Protein AF-A0A212C1V9-F1 (afdb_monomer)

InterPro domains:
  IPR002346 Molybdopterin dehydrogenase, FAD-binding [PF00941] (16-129)
  IPR016166 FAD-bindi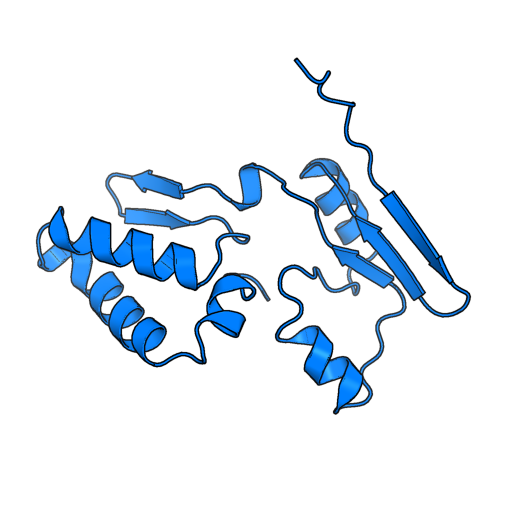ng domain, PCMH-type [PS51387] (12-133)
  IPR016167 FAD-binding, type PCMH, subdomain 1 [G3DSA:3.30.43.10] (4-67)
  IPR016169 FAD-binding, type PCMH, subdomain 2 [G3DSA:3.30.465.10] (68-131)
  IPR016208 Aldehyde oxidase/xanthine dehydrogenase-like [PTHR45444] (2-130)
  IPR036318 FAD-binding, type PCMH-like superfamily [SSF56176] (3-129)

Nearest PDB structures (foldseek):
  6q6q-assembly1_A-2  TM=9.867E-01  e=2.212E-19  Homo sapiens
  7opn-assembly1_B  TM=9.876E-01  e=3.484E-19  Homo sapiens
  4uhx-assembly1_A  TM=9.868E-01  e=3.060E-19  Homo sapiens
  5epg-assembly1_A-2  TM=9.865E-01  e=3.484E-19  Homo sapiens
  7orc-assembly1_A  TM=9.866E-01  e=4.820E-19  Homo sapiens

Foldseek 3Di:
DDPPDPDAWDWDDDPQAIEIAHAEPVVLVVVCVVPVPADADFLCPPVVCCVPPVVDDDRYHYYYDPHPQQQDWDQDPLGIDGHQNHFQVNLLVVLVVVCVVDDPVSNVVSVVSNVCSVVPDDPSRRRGDGNHD

Organism: Cervus elaphus hippelaphus (NCBI:txid46360)

pLDDT: mean 92.52, std 10.08, range [38.81, 98.19]

Secondary structure (DSSP, 8-state):
---------EEEE-SS-EEEE-SSHHHHHHHHHH-TTS-B-SS-TTHHHHHHHS----SEEE-----GGGG-EEEETTEEEE-TT-BHHHHHHHHHHHHHHS-GGGTHHHHHHHHHHHHSS-HHHHHH-BS--

Structure (mmCIF, N/CA/C/O backbone):
data_AF-A0A212C1V9-F1
#
_entry.id   AF-A0A212C1V9-F1
#
loop_
_atom_site.group_PDB
_atom_site.id
_atom_site.type_symbol
_atom_site.label_atom_id
_atom_site.label_alt_id
_atom_site.label_comp_id
_atom_site.label_asym_id
_atom_site.label_entity_id
_atom_site.label_seq_id
_atom_site.pdbx_PDB_ins_code
_atom_site.Cartn_x
_atom_site.Cartn_y
_atom_site.Cartn_z
_atom_site.occupancy
_atom_site.B_iso_or_equiv
_atom_site.auth_seq_id
_atom_site.auth_comp_id
_atom_site.auth_asym_id
_atom_site.auth_atom_id
_atom_site.pdbx_PDB_model_num
ATOM 1 N N . MET A 1 1 ? -11.076 27.966 -13.812 1.00 38.81 1 MET A N 1
ATOM 2 C CA . MET A 1 1 ? -11.183 26.555 -13.382 1.00 38.81 1 MET A CA 1
ATOM 3 C C . MET A 1 1 ? -10.215 25.760 -14.241 1.00 38.81 1 MET A C 1
ATOM 5 O O . MET A 1 1 ? -10.283 25.908 -15.451 1.00 38.81 1 MET A O 1
ATOM 9 N N . ALA A 1 2 ? -9.252 25.043 -13.658 1.00 49.19 2 ALA A N 1
ATOM 10 C CA . ALA A 1 2 ? -8.301 24.264 -14.452 1.00 49.19 2 ALA A CA 1
ATOM 11 C C . ALA A 1 2 ? -9.028 23.056 -15.058 1.00 49.19 2 ALA A C 1
ATOM 13 O O . ALA A 1 2 ? -9.649 22.284 -14.326 1.00 49.19 2 ALA A O 1
ATOM 14 N N . GLU A 1 3 ? -8.983 22.912 -16.381 1.00 49.31 3 GLU A N 1
ATOM 15 C CA . GLU A 1 3 ? -9.506 21.737 -17.076 1.00 49.31 3 GLU A CA 1
ATOM 16 C C . GLU A 1 3 ? -8.849 20.472 -16.501 1.00 49.31 3 GLU A C 1
ATOM 18 O O . GLU A 1 3 ? -7.620 20.387 -16.398 1.00 49.31 3 GLU A O 1
ATOM 23 N N . LYS A 1 4 ? -9.657 19.477 -16.106 1.00 57.06 4 LYS A N 1
ATOM 24 C CA . LYS A 1 4 ? -9.153 18.145 -15.743 1.00 57.06 4 LYS A CA 1
ATOM 25 C C . LYS A 1 4 ? -8.554 17.518 -17.004 1.00 57.06 4 LYS A C 1
ATOM 27 O O . LYS A 1 4 ? -9.253 16.874 -17.780 1.00 57.06 4 LYS A O 1
ATOM 32 N N . LYS A 1 5 ? -7.252 17.721 -17.214 1.00 61.62 5 LYS A N 1
ATOM 33 C CA . LYS A 1 5 ? -6.469 17.019 -18.237 1.00 61.62 5 LYS A CA 1
ATOM 34 C C . LYS A 1 5 ? -6.719 15.519 -18.080 1.00 61.62 5 LYS A C 1
ATOM 36 O O . LYS A 1 5 ? -6.541 14.990 -16.983 1.00 61.62 5 LYS A O 1
ATOM 41 N N . THR A 1 6 ? -7.118 14.842 -19.156 1.00 72.56 6 THR A N 1
ATOM 42 C CA . THR A 1 6 ? -7.276 13.383 -19.166 1.00 72.56 6 THR A CA 1
ATOM 43 C C . THR A 1 6 ? -5.952 12.753 -18.754 1.00 72.56 6 THR A C 1
ATOM 45 O O . THR A 1 6 ? -4.958 12.848 -19.480 1.00 72.56 6 THR A O 1
ATOM 48 N N . GLN A 1 7 ? -5.915 12.172 -17.556 1.00 78.56 7 GLN A N 1
ATOM 49 C CA . GLN A 1 7 ? -4.734 11.476 -17.072 1.00 78.56 7 GLN A CA 1
ATOM 50 C C . GLN A 1 7 ? -4.500 10.253 -17.962 1.00 78.56 7 GLN A C 1
ATOM 52 O O . GLN A 1 7 ? -5.442 9.563 -18.344 1.00 78.56 7 GLN A O 1
ATOM 57 N N . LYS A 1 8 ? -3.243 10.019 -18.335 1.00 90.62 8 LYS A N 1
ATOM 58 C CA . LYS A 1 8 ? -2.817 8.866 -19.132 1.00 90.62 8 LYS A CA 1
ATOM 59 C C . LYS A 1 8 ? -1.750 8.108 -18.360 1.00 90.62 8 LYS A C 1
ATOM 61 O O . LYS A 1 8 ? -0.976 8.739 -17.630 1.00 90.62 8 LYS A O 1
ATOM 66 N N . THR A 1 9 ? -1.684 6.795 -18.568 1.00 95.25 9 THR A N 1
ATOM 67 C CA . THR A 1 9 ? -0.577 5.974 -18.074 1.00 95.25 9 THR A CA 1
ATOM 68 C C . THR A 1 9 ? 0.754 6.557 -18.532 1.00 95.25 9 THR A C 1
ATOM 70 O O . THR A 1 9 ? 0.934 6.884 -19.707 1.00 95.25 9 THR A O 1
ATOM 73 N N . ARG A 1 10 ? 1.690 6.703 -17.594 1.00 96.31 10 ARG A N 1
ATOM 74 C CA . ARG A 1 10 ? 3.033 7.232 -17.861 1.00 96.31 10 ARG A CA 1
ATOM 75 C C . ARG A 1 10 ? 4.045 6.106 -17.781 1.00 96.31 10 ARG A C 1
ATOM 77 O O . ARG A 1 10 ? 3.961 5.270 -16.888 1.00 96.31 10 ARG A O 1
ATOM 84 N N . ILE A 1 11 ? 5.000 6.095 -18.701 1.00 97.12 11 ILE A N 1
ATOM 85 C CA . ILE A 1 11 ? 6.097 5.130 -18.707 1.00 97.12 11 ILE A CA 1
ATOM 86 C C . ILE A 1 11 ? 7.398 5.921 -18.689 1.00 97.12 11 ILE A C 1
ATOM 88 O O . ILE A 1 11 ? 7.631 6.745 -19.571 1.00 97.12 11 ILE A O 1
ATOM 92 N N . PHE A 1 12 ? 8.233 5.672 -17.686 1.00 97.25 12 PHE A N 1
ATOM 93 C CA . PHE A 1 12 ? 9.576 6.231 -17.586 1.00 97.25 12 PHE A CA 1
ATOM 94 C C . PHE A 1 12 ? 10.575 5.092 -17.759 1.00 97.25 12 PHE A C 1
ATOM 96 O O . PHE A 1 12 ? 10.513 4.095 -17.042 1.00 97.25 12 PHE A O 1
ATOM 103 N N . GLY A 1 13 ? 11.462 5.218 -18.739 1.00 96.44 13 GLY A N 1
ATOM 104 C CA . GLY A 1 13 ? 12.430 4.187 -19.094 1.00 96.44 13 GLY A CA 1
ATOM 105 C C . GLY A 1 13 ? 13.862 4.669 -18.913 1.00 96.44 13 GLY A C 1
ATOM 106 O O . GLY A 1 13 ? 14.161 5.849 -19.073 1.00 96.44 13 GLY A O 1
ATOM 107 N N . SER A 1 14 ? 14.740 3.730 -18.599 1.00 95.62 14 SER A N 1
ATOM 108 C CA . SER A 1 14 ? 16.195 3.862 -18.646 1.00 95.62 14 SER A CA 1
ATOM 109 C C . SER A 1 14 ? 16.785 2.525 -19.087 1.00 95.62 14 SER A C 1
ATOM 111 O O . SER A 1 14 ? 16.072 1.520 -19.104 1.00 95.62 14 SER A O 1
ATOM 113 N N . ASP A 1 15 ? 18.093 2.477 -19.330 1.00 94.94 15 ASP A N 1
ATOM 114 C CA . ASP A 1 15 ? 18.783 1.246 -19.742 1.00 94.94 15 ASP A CA 1
ATOM 115 C C . ASP A 1 15 ? 18.653 0.095 -18.731 1.00 94.94 15 ASP A C 1
ATOM 117 O O . ASP A 1 15 ? 18.846 -1.067 -19.077 1.00 94.94 15 ASP A O 1
ATOM 121 N N . ARG A 1 16 ? 18.328 0.398 -17.466 1.00 95.31 16 ARG A N 1
ATOM 122 C CA . ARG A 1 16 ? 18.244 -0.603 -16.390 1.00 95.31 16 ARG A CA 1
ATOM 123 C C . ARG A 1 16 ? 16.822 -0.867 -15.900 1.00 95.31 16 ARG A C 1
ATOM 125 O O . ARG A 1 16 ? 16.557 -1.934 -15.362 1.00 95.31 16 ARG A O 1
ATOM 132 N N . MET A 1 17 ? 15.928 0.111 -16.015 1.00 97.19 17 MET A N 1
ATOM 133 C CA . MET A 1 17 ? 14.693 0.171 -15.229 1.00 97.19 17 MET A CA 1
ATOM 134 C C . MET A 1 17 ? 13.561 0.800 -16.038 1.00 97.19 17 MET A C 1
ATOM 136 O O . MET A 1 17 ? 13.738 1.874 -16.614 1.00 97.19 17 MET A O 1
ATOM 140 N N . THR A 1 18 ? 12.384 0.173 -15.999 1.00 98.12 18 THR A N 1
ATOM 141 C CA . THR A 1 18 ? 11.116 0.725 -16.490 1.00 98.12 18 THR A CA 1
ATOM 142 C C . THR A 1 18 ? 10.150 0.964 -15.333 1.00 98.12 18 THR A C 1
ATOM 144 O O . THR A 1 18 ? 9.874 0.067 -14.540 1.00 98.12 18 THR A O 1
ATOM 147 N N . TRP A 1 19 ? 9.599 2.168 -15.259 1.00 98.00 19 TRP A N 1
ATOM 148 C CA . TRP A 1 19 ? 8.590 2.576 -14.292 1.00 98.00 19 TRP A CA 1
ATOM 149 C C . TRP A 1 19 ? 7.271 2.848 -15.007 1.00 98.00 19 TRP A C 1
ATOM 151 O O . TRP A 1 19 ? 7.198 3.723 -15.870 1.00 98.00 19 TRP A O 1
ATOM 161 N N . ILE A 1 20 ? 6.225 2.116 -14.638 1.00 98.06 20 ILE A N 1
ATOM 162 C CA . ILE A 1 20 ? 4.893 2.217 -15.233 1.00 98.06 20 ILE A CA 1
ATOM 163 C C . ILE A 1 20 ? 3.954 2.822 -14.195 1.00 98.06 20 ILE A C 1
ATOM 165 O O . ILE A 1 20 ? 3.760 2.244 -13.130 1.00 98.06 20 ILE A O 1
ATOM 169 N N . SER A 1 21 ? 3.349 3.962 -14.513 1.00 97.38 21 SER A N 1
ATOM 170 C CA . SER A 1 21 ? 2.364 4.634 -13.668 1.00 97.38 21 SER A CA 1
ATOM 171 C C . SER A 1 21 ? 0.976 4.589 -14.292 1.00 97.38 21 SER A C 1
ATOM 173 O O . SER A 1 21 ? 0.614 5.535 -15.002 1.00 97.38 21 SER A O 1
ATOM 175 N N . PRO A 1 22 ? 0.219 3.494 -14.073 1.00 97.06 22 PRO A N 1
ATOM 176 C CA . PRO A 1 22 ? -1.159 3.384 -14.526 1.00 97.06 22 PRO A CA 1
ATOM 177 C C . PRO A 1 22 ? -2.068 4.340 -13.751 1.00 97.06 22 PRO A C 1
ATOM 179 O O . PRO A 1 22 ? -1.845 4.598 -12.566 1.00 97.06 22 PRO A O 1
ATOM 182 N N . VAL A 1 23 ? -3.091 4.862 -14.426 1.00 96.00 23 VAL A N 1
ATOM 183 C CA . VAL A 1 23 ? -4.031 5.844 -13.852 1.00 96.00 23 VAL A CA 1
ATOM 184 C C . VAL A 1 23 ? -5.438 5.273 -13.673 1.00 96.00 23 VAL A C 1
ATOM 186 O O . VAL A 1 23 ? -6.273 5.896 -13.026 1.00 96.00 23 VAL A O 1
ATOM 189 N N . THR A 1 24 ? -5.694 4.073 -14.198 1.00 96.19 24 THR A N 1
ATOM 190 C CA . THR A 1 24 ? -6.941 3.323 -14.004 1.00 96.19 24 THR A CA 1
ATOM 191 C C . THR A 1 24 ? -6.675 1.927 -13.441 1.00 96.19 24 THR A C 1
ATOM 193 O O . THR A 1 24 ? -5.606 1.345 -13.654 1.00 96.19 24 THR A O 1
ATOM 196 N N . LEU A 1 25 ? -7.672 1.348 -12.761 1.00 96.12 25 LEU A N 1
ATOM 197 C CA . LEU A 1 25 ? -7.589 -0.027 -12.259 1.00 96.12 25 LEU A CA 1
ATOM 198 C C . LEU A 1 25 ? -7.362 -1.036 -13.395 1.00 96.12 25 LEU A C 1
ATOM 200 O O . LEU A 1 25 ? -6.576 -1.969 -13.245 1.00 96.12 25 LEU A O 1
ATOM 204 N N . LYS A 1 26 ? -7.999 -0.821 -14.550 1.00 96.75 26 LYS A N 1
ATOM 205 C CA . LYS A 1 26 ? -7.826 -1.672 -15.732 1.00 96.75 26 LYS A CA 1
ATOM 206 C C . LYS A 1 26 ? -6.366 -1.706 -16.192 1.00 96.75 26 LYS A C 1
ATOM 208 O O . LYS A 1 26 ? -5.804 -2.786 -16.335 1.00 96.75 26 LYS A O 1
ATOM 213 N N . GLU A 1 27 ? -5.738 -0.545 -16.361 1.00 97.06 27 GLU A N 1
ATOM 214 C CA . GLU A 1 27 ? -4.334 -0.460 -16.787 1.00 97.06 27 GLU A CA 1
ATOM 215 C C . GLU A 1 27 ? -3.376 -1.041 -15.736 1.00 97.06 27 GLU A C 1
ATOM 217 O O . GLU A 1 27 ? -2.368 -1.649 -16.091 1.00 97.06 27 GLU A O 1
ATOM 222 N N . LEU A 1 28 ? -3.688 -0.894 -14.442 1.00 97.25 28 LEU A N 1
ATOM 223 C CA . LEU A 1 28 ? -2.926 -1.535 -13.368 1.00 97.25 28 LEU A CA 1
ATOM 224 C C . LEU A 1 28 ? -2.965 -3.062 -13.490 1.00 97.25 28 LEU A C 1
ATOM 226 O O . LEU A 1 28 ? -1.921 -3.712 -13.409 1.00 97.25 28 LEU A O 1
ATOM 230 N N . LEU A 1 29 ? -4.150 -3.634 -13.709 1.00 97.44 29 LEU A N 1
ATOM 231 C CA . LEU A 1 29 ? 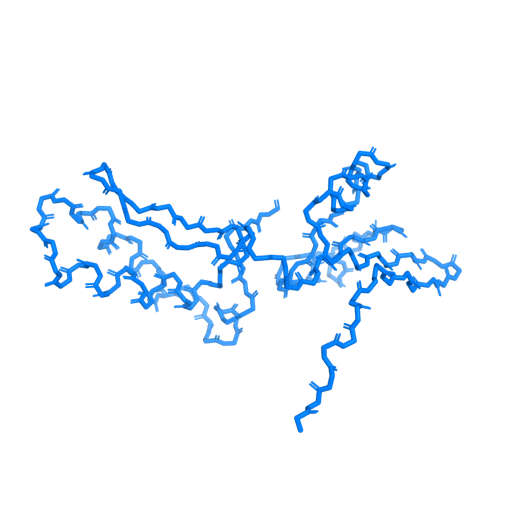-4.319 -5.074 -13.892 1.00 97.44 29 LEU A CA 1
ATOM 232 C C . LEU A 1 29 ? -3.606 -5.562 -15.157 1.00 97.44 29 LEU A C 1
ATOM 234 O O . LEU A 1 29 ? -2.871 -6.544 -15.095 1.00 97.44 29 LEU A O 1
ATOM 238 N N . GLU A 1 30 ? -3.742 -4.850 -16.276 1.00 97.88 30 GLU A N 1
ATOM 239 C CA . GLU A 1 30 ? -3.038 -5.164 -17.525 1.00 97.88 30 GLU A CA 1
ATOM 240 C C . GLU A 1 30 ? -1.512 -5.130 -17.342 1.00 97.88 30 GLU A C 1
ATOM 242 O O . GLU A 1 30 ? -0.814 -6.061 -17.753 1.00 97.88 30 GLU A O 1
ATOM 247 N N . ALA A 1 31 ? -0.982 -4.107 -16.664 1.00 97.50 31 ALA A N 1
ATOM 248 C CA . ALA A 1 31 ? 0.441 -4.010 -16.354 1.00 97.50 31 ALA A CA 1
ATOM 249 C C . ALA A 1 31 ? 0.905 -5.157 -15.445 1.00 97.50 31 ALA A C 1
ATOM 251 O O . ALA A 1 31 ? 1.977 -5.720 -15.672 1.00 97.50 31 ALA A O 1
ATOM 252 N N . LYS A 1 32 ? 0.100 -5.539 -14.445 1.00 97.12 32 LYS A N 1
ATOM 253 C CA . LYS A 1 32 ? 0.431 -6.626 -13.515 1.00 97.12 32 LYS A CA 1
ATOM 254 C C . LYS A 1 32 ? 0.362 -8.003 -14.175 1.00 97.12 32 LYS A C 1
ATOM 256 O O . LYS A 1 32 ? 1.198 -8.846 -13.871 1.00 97.12 32 LYS A O 1
ATOM 261 N N . VAL A 1 33 ? -0.562 -8.220 -15.111 1.00 98.06 33 VAL A N 1
ATOM 262 C CA . VAL A 1 33 ? -0.608 -9.436 -15.943 1.00 98.06 33 VAL A CA 1
ATOM 263 C C . VAL A 1 33 ? 0.607 -9.503 -16.866 1.00 98.06 33 VAL A C 1
ATOM 265 O O . VAL A 1 33 ? 1.229 -10.555 -16.985 1.00 98.06 33 VAL A O 1
ATOM 268 N N . LYS A 1 34 ? 0.982 -8.379 -17.488 1.00 98.00 34 LYS A N 1
ATOM 269 C CA . LYS A 1 34 ? 2.146 -8.308 -18.381 1.00 98.00 34 LYS A CA 1
ATOM 270 C C . LYS A 1 34 ? 3.474 -8.492 -17.637 1.00 98.00 34 LYS A C 1
ATOM 272 O O . LYS A 1 34 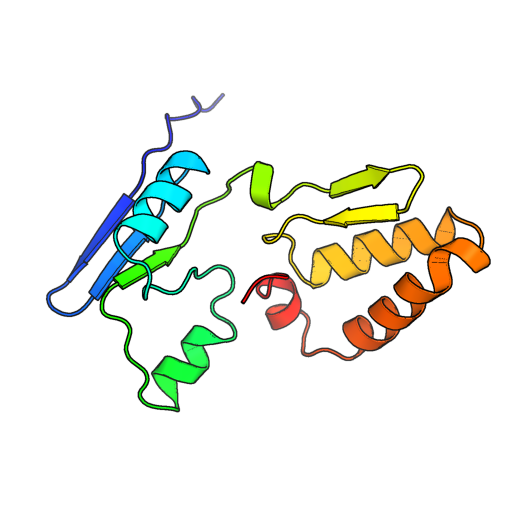? 4.393 -9.109 -18.169 1.00 98.00 34 LYS A O 1
ATOM 277 N N . TYR A 1 35 ? 3.577 -7.966 -16.418 1.00 97.56 35 TYR A N 1
ATOM 278 C CA . TYR A 1 35 ? 4.774 -8.030 -15.581 1.00 97.56 35 TYR A CA 1
ATOM 279 C C . TYR A 1 35 ? 4.437 -8.610 -14.196 1.00 97.56 35 TYR A C 1
ATOM 281 O O . TYR A 1 35 ? 4.444 -7.886 -13.197 1.00 97.56 35 TYR A O 1
ATOM 289 N N . PRO A 1 36 ? 4.175 -9.927 -14.091 1.00 97.19 36 PRO A N 1
ATOM 290 C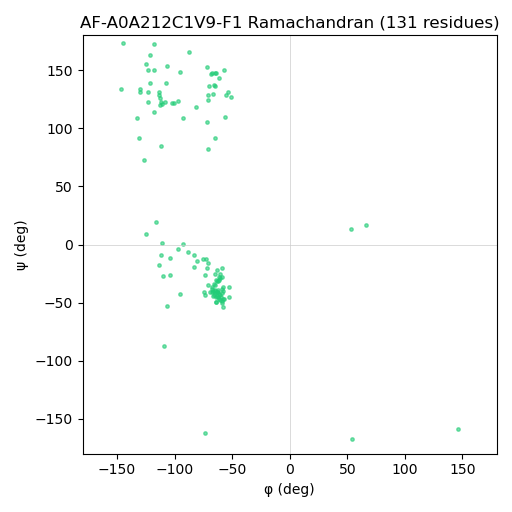 CA . PRO A 1 36 ? 3.702 -10.542 -12.848 1.00 97.19 36 PRO A CA 1
ATOM 291 C C . PRO A 1 36 ? 4.707 -10.417 -11.697 1.00 97.19 36 PRO A C 1
ATOM 293 O O . PRO A 1 36 ? 4.304 -10.256 -10.545 1.00 97.19 36 PRO A O 1
ATOM 296 N N . GLN A 1 37 ? 6.006 -10.401 -12.007 1.00 95.94 37 GLN A N 1
ATOM 297 C CA . GLN A 1 37 ? 7.089 -10.247 -11.027 1.00 95.94 37 GLN A CA 1
ATOM 298 C C . GLN A 1 37 ? 7.385 -8.784 -10.655 1.00 95.94 37 GLN A C 1
ATOM 300 O O . GLN A 1 37 ? 8.156 -8.535 -9.729 1.00 95.94 37 GLN A O 1
ATOM 305 N N . ALA A 1 38 ? 6.800 -7.803 -11.355 1.00 96.94 38 ALA A N 1
ATOM 306 C CA . ALA A 1 38 ? 7.005 -6.397 -11.022 1.00 96.94 38 ALA A CA 1
ATOM 307 C C . ALA A 1 38 ? 6.275 -6.057 -9.712 1.00 96.94 38 ALA A C 1
ATOM 309 O O . ALA A 1 38 ? 5.076 -6.354 -9.587 1.00 96.94 38 ALA A O 1
ATOM 310 N N . PRO A 1 39 ? 6.951 -5.443 -8.726 1.00 96.31 39 PRO A N 1
ATOM 311 C CA . PRO A 1 39 ? 6.289 -4.992 -7.514 1.00 96.31 39 PRO A CA 1
ATOM 312 C C . PRO A 1 39 ? 5.331 -3.840 -7.830 1.00 96.31 39 PRO A C 1
ATOM 314 O O . PRO A 1 39 ? 5.594 -3.018 -8.715 1.00 96.31 39 PRO A O 1
ATOM 317 N N . VAL A 1 40 ? 4.234 -3.778 -7.074 1.00 96.62 40 VAL A N 1
ATOM 318 C CA . VAL A 1 40 ? 3.327 -2.626 -7.070 1.00 96.62 40 VAL A CA 1
ATOM 319 C C . VAL A 1 40 ? 3.776 -1.682 -5.956 1.00 96.62 40 VAL A C 1
ATOM 321 O O . VAL A 1 40 ? 3.651 -1.997 -4.777 1.00 96.62 40 VAL A O 1
ATOM 324 N N . ILE A 1 41 ? 4.346 -0.536 -6.322 1.00 94.88 41 ILE A N 1
ATOM 325 C CA . ILE A 1 41 ? 4.934 0.423 -5.385 1.00 94.88 41 ILE A CA 1
ATOM 326 C C . ILE A 1 41 ? 3.996 1.608 -5.164 1.00 94.88 41 ILE A C 1
ATOM 328 O O . ILE A 1 41 ? 3.698 2.360 -6.088 1.00 94.88 41 ILE A O 1
ATOM 332 N N . MET A 1 42 ? 3.622 1.814 -3.902 1.00 91.25 42 MET A N 1
ATOM 333 C CA . MET A 1 42 ? 2.925 3.011 -3.422 1.00 91.25 42 MET A CA 1
ATOM 334 C C . MET A 1 42 ? 3.875 3.848 -2.555 1.00 91.25 42 MET A C 1
ATOM 336 O O . MET A 1 42 ? 4.615 4.685 -3.060 1.00 91.25 42 MET A O 1
ATOM 340 N N . GLY A 1 43 ? 3.954 3.557 -1.252 1.00 92.50 43 GLY A N 1
ATOM 341 C CA . GLY A 1 43 ? 4.812 4.290 -0.312 1.00 92.50 43 GLY A CA 1
ATOM 342 C C . GLY A 1 43 ? 6.311 4.027 -0.428 1.00 92.50 43 GLY A C 1
ATOM 343 O O . GLY A 1 43 ? 7.101 4.718 0.207 1.00 92.50 43 GLY A O 1
ATOM 344 N N . ASN A 1 44 ? 6.711 2.992 -1.171 1.00 95.06 44 ASN A N 1
ATOM 345 C CA . ASN A 1 44 ? 8.095 2.524 -1.315 1.00 95.06 44 ASN A CA 1
ATOM 346 C C . ASN A 1 44 ? 8.853 2.237 0.006 1.00 95.06 44 ASN A C 1
ATOM 348 O O . ASN A 1 44 ? 10.068 2.045 0.006 1.00 95.06 44 ASN A O 1
ATOM 352 N N . THR A 1 45 ? 8.149 2.162 1.140 1.00 95.19 45 THR A N 1
ATOM 353 C CA . THR A 1 45 ? 8.734 1.988 2.481 1.00 95.19 45 THR A CA 1
ATOM 354 C C . THR A 1 45 ? 9.231 0.566 2.756 1.00 95.19 45 THR A C 1
ATOM 356 O O . THR A 1 45 ? 9.959 0.368 3.723 1.00 95.19 45 THR A O 1
ATOM 359 N N . SER A 1 46 ? 8.883 -0.413 1.909 1.00 93.38 46 SER A N 1
ATOM 360 C CA . SER A 1 46 ? 9.427 -1.782 1.957 1.00 93.38 46 SER A CA 1
ATOM 361 C C . SER A 1 46 ? 10.412 -2.051 0.818 1.00 93.38 46 SER A C 1
ATOM 363 O O . SER A 1 46 ? 11.541 -2.458 1.074 1.00 93.38 46 SER A O 1
ATOM 365 N N . VAL A 1 47 ? 10.008 -1.802 -0.434 1.00 94.69 47 VAL A N 1
ATOM 366 C CA . VAL A 1 47 ? 10.829 -2.119 -1.617 1.00 94.69 47 VAL A CA 1
ATOM 367 C C . VAL A 1 47 ? 12.087 -1.246 -1.683 1.00 94.69 47 VAL A C 1
ATOM 369 O O . VAL A 1 47 ? 13.161 -1.750 -1.990 1.00 94.69 47 VAL A O 1
ATOM 372 N N . GLY A 1 48 ? 12.003 0.037 -1.320 1.00 95.50 48 GLY A N 1
ATOM 373 C CA . GLY A 1 48 ? 13.155 0.942 -1.314 1.00 95.50 48 GLY A CA 1
ATOM 374 C C . GLY A 1 48 ? 14.309 0.455 -0.424 1.00 95.50 48 GLY A C 1
ATOM 375 O O . GLY A 1 48 ? 15.431 0.323 -0.919 1.00 95.50 48 GLY A O 1
ATOM 376 N N . PRO A 1 49 ? 14.071 0.154 0.869 1.00 96.31 49 PRO A N 1
ATOM 377 C CA . PRO A 1 49 ? 15.085 -0.452 1.731 1.00 96.31 49 PRO A CA 1
ATOM 378 C C . PRO A 1 49 ? 15.631 -1.786 1.208 1.00 96.31 49 PRO A C 1
ATOM 380 O O . PRO A 1 49 ? 16.841 -2.005 1.268 1.00 96.31 49 PRO A O 1
ATOM 383 N N . ASP A 1 50 ? 14.774 -2.648 0.658 1.00 96.25 50 ASP A N 1
ATOM 384 C CA . ASP A 1 50 ? 15.186 -3.922 0.058 1.00 96.25 50 ASP A CA 1
ATOM 385 C C . ASP A 1 50 ? 16.154 -3.699 -1.121 1.00 96.25 50 ASP A C 1
ATOM 387 O O . ASP A 1 50 ? 17.210 -4.332 -1.192 1.00 96.25 50 ASP A O 1
ATOM 391 N N . MET A 1 51 ? 15.868 -2.727 -1.990 1.00 95.75 51 MET A N 1
ATOM 392 C CA . MET A 1 51 ? 16.752 -2.374 -3.102 1.00 95.75 51 MET A CA 1
ATOM 393 C C . MET A 1 51 ? 18.067 -1.743 -2.636 1.00 95.75 51 MET A C 1
ATOM 395 O O . MET A 1 51 ? 19.133 -2.050 -3.166 1.00 95.75 51 MET A O 1
ATOM 399 N N . LYS A 1 52 ? 18.011 -0.864 -1.630 1.00 96.06 52 LYS A N 1
ATOM 400 C CA . LYS A 1 52 ? 19.183 -0.116 -1.161 1.00 96.06 52 LYS A CA 1
ATOM 401 C C . LYS A 1 52 ? 20.149 -0.968 -0.340 1.00 96.06 52 LYS A C 1
ATOM 403 O O . LYS A 1 52 ? 21.357 -0.801 -0.469 1.00 96.06 52 LYS A O 1
ATOM 408 N N . PHE A 1 53 ? 19.626 -1.825 0.534 1.00 97.06 53 PHE A N 1
ATOM 409 C CA . PHE A 1 53 ? 20.425 -2.489 1.566 1.00 97.06 53 PHE A CA 1
ATOM 410 C C . PHE A 1 53 ? 20.548 -4.002 1.378 1.00 97.06 53 PHE A C 1
ATOM 412 O O . PHE A 1 53 ? 21.449 -4.595 1.962 1.00 97.06 53 PHE A O 1
ATOM 419 N N . LYS A 1 54 ? 19.683 -4.634 0.571 1.00 95.31 54 LYS A N 1
ATOM 420 C CA . LYS A 1 54 ? 19.729 -6.087 0.312 1.00 95.31 54 LYS A CA 1
ATOM 421 C C . LYS A 1 54 ? 20.156 -6.442 -1.111 1.00 95.31 54 LYS A C 1
ATOM 423 O O . LYS A 1 54 ? 20.185 -7.618 -1.456 1.00 95.31 54 LYS A O 1
ATOM 428 N N . GLY A 1 55 ? 20.457 -5.444 -1.943 1.00 93.44 55 GLY A N 1
ATOM 429 C CA . GLY A 1 55 ? 20.859 -5.654 -3.336 1.00 93.44 55 GLY A CA 1
ATOM 430 C C . GLY A 1 55 ? 19.751 -6.227 -4.227 1.00 93.44 55 GLY A C 1
ATOM 431 O O . GLY A 1 55 ? 20.047 -6.743 -5.301 1.00 93.44 55 GLY A O 1
ATOM 432 N N . ILE A 1 56 ? 18.484 -6.157 -3.799 1.00 95.75 56 ILE A N 1
ATOM 433 C CA . ILE A 1 56 ? 17.346 -6.600 -4.610 1.00 95.75 56 ILE A CA 1
ATOM 434 C C . ILE A 1 56 ? 17.158 -5.620 -5.771 1.00 95.75 56 ILE A C 1
ATOM 436 O O . ILE A 1 56 ? 17.208 -4.405 -5.591 1.00 95.75 56 ILE A O 1
ATOM 440 N N . PHE A 1 57 ? 16.918 -6.134 -6.973 1.00 96.25 57 PHE A N 1
ATOM 441 C CA . PHE A 1 57 ? 16.724 -5.305 -8.15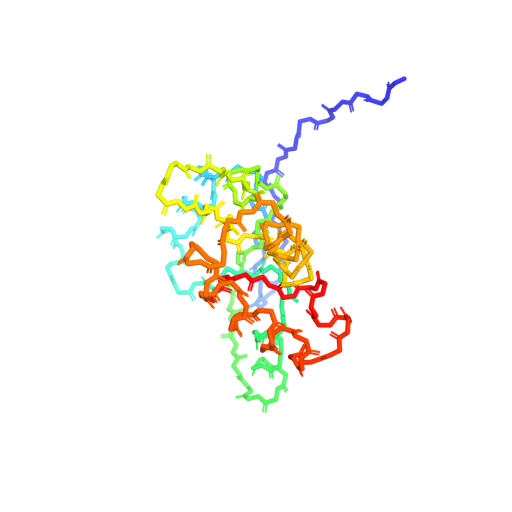6 1.00 96.25 57 PHE A CA 1
ATOM 442 C C . PHE A 1 57 ? 15.459 -5.703 -8.911 1.00 96.25 57 PHE A C 1
ATOM 444 O O . PHE A 1 57 ? 15.224 -6.880 -9.175 1.00 96.25 57 PHE A O 1
ATOM 451 N N . HIS A 1 58 ? 14.665 -4.703 -9.291 1.00 96.69 58 HIS A N 1
ATOM 452 C CA . HIS A 1 58 ? 13.466 -4.880 -10.099 1.00 96.69 58 HIS A CA 1
ATOM 453 C C . HIS A 1 58 ? 13.649 -4.125 -11.417 1.00 96.69 58 HIS A C 1
ATOM 455 O O . HIS A 1 58 ? 13.698 -2.903 -11.384 1.00 96.69 58 HIS A O 1
ATOM 461 N N . PRO A 1 59 ? 13.732 -4.799 -12.578 1.00 97.25 59 PRO A N 1
ATOM 462 C CA . PRO A 1 59 ? 13.863 -4.116 -13.868 1.00 97.25 59 PRO A CA 1
ATOM 463 C C . PRO A 1 59 ? 12.565 -3.418 -14.297 1.00 97.25 59 PRO A C 1
ATOM 465 O O . PRO A 1 59 ? 12.589 -2.506 -15.121 1.00 97.25 59 PRO A O 1
ATOM 468 N N . VAL A 1 60 ? 11.424 -3.827 -13.733 1.00 98.12 60 VAL A N 1
ATOM 469 C CA . VAL A 1 60 ? 10.114 -3.212 -13.959 1.00 98.12 60 VAL A CA 1
ATOM 470 C C . VAL A 1 60 ? 9.461 -2.928 -12.613 1.00 98.12 60 VAL A C 1
ATOM 472 O O . VAL A 1 60 ? 9.403 -3.811 -11.761 1.00 98.12 60 VAL A O 1
ATOM 475 N N . ILE A 1 61 ? 8.955 -1.710 -12.438 1.00 97.81 61 ILE A N 1
ATOM 476 C CA . ILE A 1 61 ? 8.135 -1.284 -11.300 1.00 97.81 61 ILE A CA 1
ATOM 477 C C . ILE A 1 61 ? 6.801 -0.783 -11.835 1.00 97.81 61 ILE A C 1
ATOM 479 O O . ILE A 1 61 ? 6.752 -0.051 -12.826 1.00 97.81 61 ILE A O 1
ATOM 483 N N . ILE A 1 62 ? 5.725 -1.146 -11.143 1.00 98.19 62 ILE A N 1
ATOM 484 C CA . ILE A 1 62 ? 4.397 -0.593 -11.377 1.00 98.19 62 ILE A CA 1
ATOM 485 C C . ILE A 1 62 ? 4.075 0.305 -10.186 1.00 98.19 62 ILE A C 1
ATOM 487 O O . ILE A 1 62 ? 4.092 -0.155 -9.053 1.00 98.19 62 ILE A O 1
ATOM 491 N N . SER A 1 63 ? 3.792 1.580 -10.413 1.00 97.00 63 SER A N 1
ATOM 492 C CA . SER A 1 63 ? 3.426 2.522 -9.356 1.00 97.00 63 SER A CA 1
ATOM 493 C C . SER A 1 63 ? 2.163 3.269 -9.760 1.00 97.00 63 SER A C 1
ATOM 495 O O . SER A 1 63 ? 2.255 4.266 -10.489 1.00 97.00 63 SER A O 1
ATOM 497 N N . PRO A 1 64 ? 0.984 2.742 -9.379 1.00 95.56 64 PRO A N 1
ATOM 498 C CA . PRO A 1 64 ? -0.278 3.344 -9.757 1.00 95.56 64 PRO A CA 1
ATOM 499 C C . PRO A 1 64 ? -0.382 4.755 -9.185 1.00 95.56 64 PRO A C 1
ATOM 501 O O . PRO A 1 64 ? 0.081 5.041 -8.082 1.00 95.56 64 PRO A O 1
ATOM 504 N N . ASP A 1 65 ? -0.987 5.637 -9.970 1.00 91.75 65 ASP A N 1
ATOM 505 C CA . ASP A 1 65 ? -1.371 6.967 -9.515 1.00 91.75 65 ASP A CA 1
ATOM 506 C C . ASP A 1 65 ? -2.589 6.855 -8.574 1.00 91.75 65 ASP A C 1
ATOM 508 O O . ASP A 1 65 ? -2.921 5.787 -8.050 1.00 91.75 65 ASP A O 1
ATOM 512 N N . ARG A 1 66 ? -3.302 7.958 -8.356 1.00 88.69 66 ARG A N 1
ATOM 513 C CA . ARG A 1 66 ? -4.525 7.969 -7.555 1.00 88.69 66 ARG A CA 1
ATOM 514 C C . ARG A 1 66 ? -5.699 7.274 -8.268 1.00 88.69 66 ARG A C 1
ATOM 516 O O . ARG A 1 66 ? -6.565 7.937 -8.828 1.00 88.69 66 ARG A O 1
ATOM 523 N N . ILE A 1 67 ? -5.740 5.945 -8.186 1.00 94.00 67 ILE A N 1
ATOM 524 C CA . ILE A 1 67 ? -6.879 5.099 -8.580 1.00 94.00 67 ILE A CA 1
ATOM 525 C C . ILE A 1 67 ? -7.903 5.102 -7.437 1.00 94.00 67 ILE A C 1
ATOM 527 O O . ILE A 1 67 ? -7.586 4.693 -6.318 1.00 94.00 67 ILE A O 1
ATOM 531 N N . GLU A 1 68 ? -9.117 5.588 -7.696 1.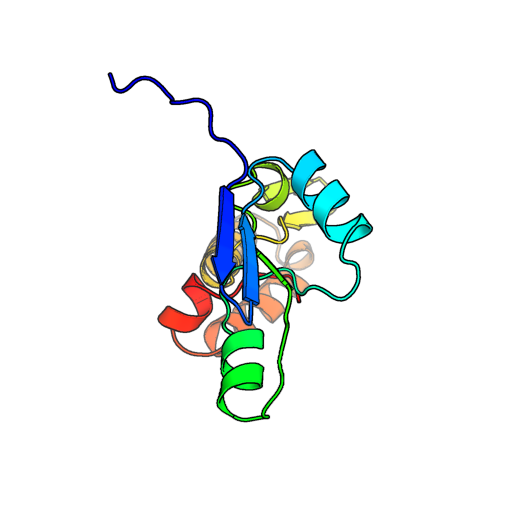00 92.38 68 GLU A N 1
ATOM 532 C CA . GLU A 1 68 ? -10.143 5.807 -6.664 1.00 92.38 68 GLU A CA 1
ATOM 533 C C . GLU A 1 68 ? -10.558 4.503 -5.974 1.00 92.38 68 GLU A C 1
ATOM 535 O O . GLU A 1 68 ? -10.683 4.460 -4.749 1.00 92.38 68 GLU A O 1
ATOM 540 N N . GLU A 1 69 ? -10.668 3.418 -6.739 1.00 95.06 69 GLU A N 1
ATOM 541 C CA . GLU A 1 69 ? -11.044 2.087 -6.265 1.00 95.06 69 GLU A CA 1
ATOM 542 C C . GLU A 1 69 ? -10.060 1.534 -5.224 1.00 95.06 69 GLU A C 1
ATOM 544 O O . GLU 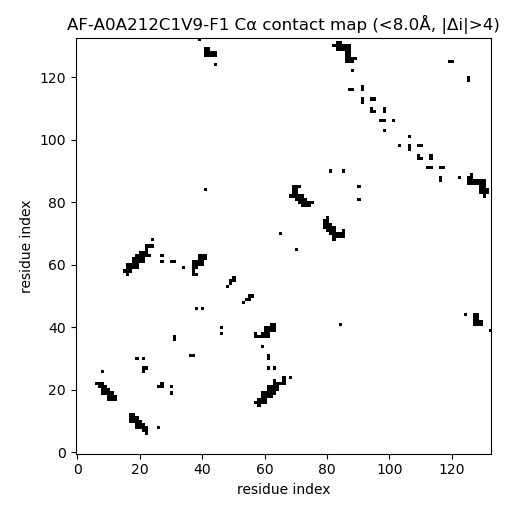A 1 69 ? -10.451 0.773 -4.339 1.00 95.06 69 GLU A O 1
ATOM 549 N N . LEU A 1 70 ? -8.784 1.936 -5.283 1.00 95.00 70 LEU A N 1
ATOM 550 C CA . LEU A 1 70 ? -7.773 1.502 -4.318 1.00 95.00 70 LEU A CA 1
ATOM 551 C C . LEU A 1 70 ? -7.821 2.287 -3.007 1.00 95.00 70 LEU A C 1
ATOM 553 O O . LEU A 1 70 ? -7.220 1.843 -2.034 1.00 95.00 70 LEU A O 1
ATOM 557 N N . SER A 1 71 ? -8.524 3.416 -2.953 1.00 93.50 71 SER A N 1
ATOM 558 C CA . SER A 1 71 ? -8.568 4.306 -1.784 1.00 93.50 71 SER A CA 1
ATOM 559 C C . SER A 1 71 ? -9.966 4.414 -1.171 1.00 93.50 71 SER A C 1
ATOM 561 O O . SER A 1 71 ? -10.249 5.367 -0.444 1.00 93.50 71 SER A O 1
ATOM 563 N N . ILE A 1 72 ? -10.847 3.454 -1.464 1.00 94.81 72 ILE A N 1
ATOM 564 C CA . ILE A 1 72 ? -12.205 3.421 -0.918 1.00 94.81 72 ILE A CA 1
ATOM 565 C C . ILE A 1 72 ? -12.202 3.243 0.603 1.00 94.81 72 ILE A C 1
ATOM 567 O O . ILE A 1 72 ? -11.355 2.559 1.176 1.00 94.81 72 ILE A O 1
ATOM 571 N N . VAL A 1 73 ? -13.197 3.831 1.256 1.00 94.88 73 VAL A N 1
ATOM 572 C CA . VAL A 1 73 ? -13.513 3.594 2.666 1.00 94.88 73 VAL A CA 1
ATOM 573 C C . VAL A 1 73 ? -15.013 3.374 2.727 1.00 94.88 73 VAL A C 1
ATOM 575 O O . VAL A 1 73 ? -15.774 4.312 2.499 1.00 94.88 73 VAL A O 1
ATOM 578 N N . ASN A 1 74 ? -15.438 2.138 2.974 1.00 94.25 74 ASN A N 1
ATOM 579 C CA . ASN A 1 74 ? -16.852 1.784 2.973 1.00 94.25 74 ASN A CA 1
ATOM 580 C C . ASN A 1 74 ? -17.276 1.171 4.308 1.00 94.25 74 ASN A C 1
ATOM 582 O O . ASN A 1 74 ? -16.632 0.251 4.816 1.00 94.25 74 ASN A O 1
ATOM 586 N N . TYR A 1 75 ? -18.379 1.677 4.848 1.00 91.81 75 TYR A N 1
ATOM 587 C CA . TYR A 1 75 ? -18.987 1.202 6.082 1.00 91.81 75 TYR A CA 1
ATOM 588 C C . TYR A 1 75 ? -20.111 0.241 5.720 1.00 91.81 75 TYR A C 1
ATOM 590 O O . TYR A 1 75 ? -21.022 0.594 4.978 1.00 91.81 75 TYR A O 1
ATOM 598 N N . THR A 1 76 ? -20.033 -0.977 6.233 1.00 89.88 76 THR A N 1
ATOM 599 C CA . THR A 1 76 ? -21.025 -2.029 6.001 1.00 89.88 76 THR A CA 1
ATOM 600 C C . THR A 1 76 ? -21.595 -2.492 7.335 1.00 89.88 76 THR A C 1
ATOM 602 O O . THR A 1 76 ? -20.969 -2.294 8.379 1.00 89.88 76 THR A O 1
ATOM 605 N N . ASP A 1 77 ? -22.739 -3.173 7.308 1.00 85.38 77 ASP A N 1
ATOM 606 C CA . ASP A 1 77 ? -23.363 -3.721 8.523 1.00 85.38 77 ASP A CA 1
ATOM 607 C C . ASP A 1 77 ? -22.445 -4.705 9.268 1.00 85.38 77 ASP A C 1
ATOM 609 O O . ASP A 1 77 ? -22.503 -4.821 10.495 1.00 85.38 77 ASP A O 1
ATOM 613 N N . ASN A 1 78 ? -21.552 -5.365 8.522 1.00 84.19 78 ASN A N 1
ATOM 614 C CA . ASN A 1 78 ? -20.624 -6.377 9.021 1.00 84.19 78 ASN A CA 1
ATOM 615 C C . ASN A 1 78 ? -19.219 -5.831 9.334 1.00 84.19 78 ASN A C 1
ATOM 617 O O . ASN A 1 78 ? -18.379 -6.583 9.823 1.00 84.19 78 ASN A O 1
ATOM 621 N N . GLY A 1 79 ? -18.933 -4.552 9.060 1.00 88.19 79 GLY A N 1
ATOM 622 C CA . GLY A 1 79 ? -17.623 -3.959 9.341 1.00 88.19 79 GLY A CA 1
ATOM 623 C C . GLY A 1 79 ? -17.163 -2.895 8.347 1.00 88.19 79 GLY A C 1
ATOM 624 O O . GLY A 1 79 ? -17.959 -2.273 7.644 1.00 88.19 79 GLY A O 1
ATOM 625 N N . LEU A 1 80 ? -15.850 -2.673 8.308 1.00 92.94 80 LEU A N 1
ATOM 626 C CA . LEU A 1 80 ? -15.198 -1.613 7.541 1.00 92.94 80 LEU A CA 1
ATOM 627 C C . LEU A 1 80 ? -14.347 -2.195 6.404 1.00 92.94 80 LEU A C 1
ATOM 629 O O . LEU A 1 80 ? -13.458 -3.009 6.648 1.00 92.94 80 LEU A O 1
ATOM 633 N N . ILE A 1 81 ? -14.581 -1.734 5.175 1.00 94.69 81 ILE A N 1
ATOM 634 C CA . ILE A 1 81 ? -13.752 -2.053 4.007 1.00 94.69 81 ILE A CA 1
ATOM 635 C C . ILE A 1 81 ? -12.824 -0.869 3.741 1.00 94.69 81 ILE A C 1
ATOM 637 O O . ILE A 1 81 ? -13.285 0.250 3.512 1.00 94.69 81 ILE A O 1
ATOM 641 N N . LEU A 1 82 ? -11.518 -1.132 3.759 1.00 95.06 82 LEU A N 1
ATOM 642 C CA . LEU A 1 82 ? -10.469 -0.155 3.481 1.00 95.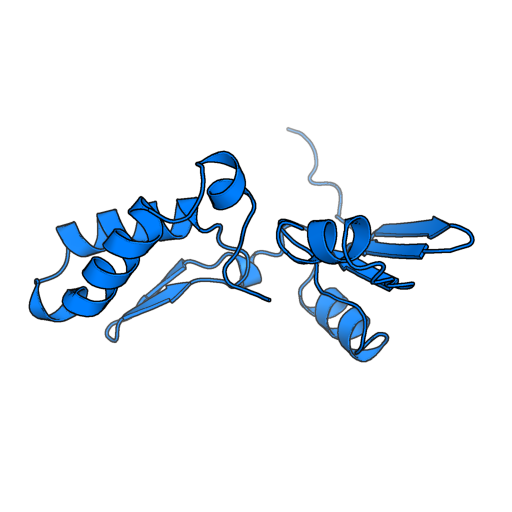06 82 LEU A CA 1
ATOM 643 C C . LEU A 1 82 ? -9.737 -0.530 2.197 1.00 95.06 82 LEU A C 1
ATOM 645 O O . LEU A 1 82 ? -9.312 -1.671 2.021 1.00 95.06 82 LEU A O 1
ATOM 649 N N . GLY A 1 83 ? -9.579 0.444 1.311 1.00 95.12 83 GLY A N 1
ATOM 650 C CA . GLY A 1 83 ? -8.824 0.297 0.082 1.00 95.12 83 GLY A CA 1
ATOM 651 C C . GLY A 1 83 ? -7.333 0.054 0.341 1.00 95.12 83 GLY A C 1
ATOM 652 O O . GLY A 1 83 ? -6.741 0.564 1.293 1.00 95.12 83 GLY A O 1
ATOM 653 N N . ALA A 1 84 ? -6.706 -0.712 -0.549 1.00 94.38 84 ALA A N 1
ATOM 654 C CA . ALA A 1 84 ? -5.301 -1.107 -0.465 1.00 94.38 84 ALA A CA 1
ATOM 655 C C . ALA A 1 84 ? -4.297 0.066 -0.472 1.00 94.38 84 ALA A C 1
ATOM 657 O O . ALA A 1 84 ? -3.186 -0.084 0.037 1.00 94.38 84 ALA A O 1
ATOM 658 N N . ALA A 1 85 ? -4.673 1.211 -1.047 1.00 94.69 85 ALA A N 1
ATOM 659 C CA . ALA A 1 85 ? -3.869 2.428 -1.143 1.00 94.69 85 ALA A CA 1
ATOM 660 C C . ALA A 1 85 ? -4.098 3.416 0.016 1.00 94.69 85 ALA A C 1
ATOM 662 O O . ALA A 1 85 ? -3.465 4.473 0.039 1.00 94.69 85 ALA A O 1
ATOM 663 N N . VAL A 1 86 ? -4.970 3.098 0.980 1.00 95.25 86 VAL A N 1
ATOM 664 C CA . VAL A 1 86 ? -5.162 3.925 2.180 1.00 95.25 86 VAL A CA 1
ATOM 665 C C . VAL A 1 86 ? -3.889 3.874 3.028 1.00 95.25 86 VAL A C 1
ATOM 667 O O . VAL A 1 86 ? -3.363 2.794 3.315 1.00 95.25 86 VAL A O 1
ATOM 670 N N . SER A 1 87 ? -3.370 5.041 3.419 1.00 96.12 87 SER A N 1
ATOM 671 C CA . SER A 1 87 ? -2.150 5.102 4.225 1.00 96.12 87 SER A CA 1
ATOM 672 C C . SER A 1 87 ? -2.402 4.644 5.659 1.00 96.12 87 SER A C 1
ATOM 674 O O . SER A 1 87 ? -3.500 4.800 6.192 1.00 96.12 87 SER A O 1
ATOM 676 N N . LEU A 1 88 ? -1.380 4.126 6.342 1.00 96.94 88 LEU A N 1
ATOM 677 C CA . LEU A 1 88 ? -1.514 3.682 7.736 1.00 96.94 88 LEU A CA 1
ATOM 678 C C . LEU A 1 88 ? -1.913 4.824 8.685 1.00 96.94 88 LEU A C 1
ATOM 680 O O . LEU A 1 88 ? -2.563 4.580 9.703 1.00 96.94 88 LEU A O 1
ATOM 684 N N . ALA A 1 89 ? -1.551 6.067 8.354 1.00 97.19 89 ALA A N 1
ATOM 685 C CA . ALA A 1 89 ? -2.036 7.251 9.056 1.00 97.19 89 ALA A CA 1
ATOM 686 C C . ALA A 1 89 ? -3.556 7.414 8.890 1.00 97.19 89 ALA A C 1
ATOM 688 O O . ALA A 1 89 ? -4.266 7.515 9.886 1.00 97.19 89 ALA A O 1
ATOM 689 N N . GLN A 1 90 ? -4.065 7.330 7.657 1.00 96.50 90 GLN A N 1
ATOM 690 C CA . GLN A 1 90 ? -5.504 7.398 7.390 1.00 96.50 90 GLN A CA 1
ATOM 691 C C . GLN A 1 90 ? -6.263 6.238 8.038 1.00 96.50 90 GLN A C 1
ATOM 693 O O . GLN A 1 90 ? -7.320 6.461 8.620 1.00 96.50 90 GLN A O 1
ATOM 698 N N . VAL A 1 91 ? -5.722 5.014 7.999 1.00 96.88 91 VAL A N 1
ATOM 699 C CA . VAL A 1 91 ? -6.319 3.864 8.697 1.00 96.88 91 VAL A CA 1
ATOM 700 C C . VAL A 1 91 ? -6.464 4.163 10.185 1.00 96.88 91 VAL A C 1
ATOM 702 O O . VAL A 1 91 ? -7.537 3.956 10.745 1.00 96.88 91 VAL A O 1
ATOM 705 N N . LYS A 1 92 ? -5.416 4.690 10.827 1.00 96.75 92 LYS A N 1
ATOM 706 C CA . LYS A 1 92 ? -5.468 5.061 12.245 1.00 96.75 92 LYS A CA 1
ATOM 707 C C . LYS A 1 92 ? -6.584 6.077 12.516 1.00 96.75 92 LYS A C 1
ATOM 709 O O . LYS A 1 92 ? -7.357 5.880 13.449 1.00 96.75 92 LYS A O 1
ATOM 714 N N . ASP A 1 93 ? -6.693 7.123 11.703 1.00 97.19 93 ASP A N 1
ATOM 715 C CA . ASP A 1 93 ? -7.700 8.171 11.900 1.00 97.19 93 ASP A CA 1
ATOM 716 C C . ASP A 1 93 ? -9.131 7.649 11.685 1.00 97.19 93 ASP A C 1
ATOM 718 O O . ASP A 1 93 ? -10.036 7.961 12.462 1.00 97.19 93 ASP A O 1
ATOM 722 N N . ILE A 1 94 ? -9.337 6.796 10.674 1.00 96.44 94 ILE A N 1
ATOM 723 C CA . ILE A 1 94 ? -10.634 6.163 10.400 1.00 96.44 94 ILE A CA 1
ATOM 724 C C . ILE A 1 94 ? -11.035 5.257 11.565 1.00 96.44 94 ILE A C 1
ATOM 726 O O . ILE A 1 94 ? -12.147 5.376 12.078 1.00 96.44 94 ILE A O 1
ATOM 730 N N . LEU A 1 95 ? -10.137 4.379 12.019 1.00 96.19 95 LEU A N 1
ATOM 731 C CA . LEU A 1 95 ? -10.432 3.462 13.119 1.00 96.19 95 LEU A CA 1
ATOM 732 C C . LEU A 1 95 ? -10.740 4.218 14.416 1.00 96.19 95 LEU A C 1
ATOM 734 O O . LEU A 1 95 ? -11.702 3.865 15.091 1.00 96.19 95 LEU A O 1
ATOM 738 N N . ALA A 1 96 ? -9.997 5.287 14.725 1.00 96.06 96 ALA A N 1
ATOM 739 C CA . ALA A 1 96 ? -10.230 6.110 15.914 1.00 96.06 96 ALA A CA 1
ATOM 740 C C . ALA A 1 96 ? -11.602 6.804 15.896 1.00 96.06 96 ALA A C 1
ATOM 742 O O . ALA A 1 96 ? -12.206 7.021 16.946 1.00 96.06 96 ALA A O 1
ATOM 743 N N . ASN A 1 97 ? -12.102 7.149 14.708 1.00 94.88 97 ASN A N 1
ATOM 744 C CA . ASN A 1 97 ? -13.437 7.712 14.523 1.00 94.88 97 ASN A CA 1
ATOM 745 C C . ASN A 1 97 ? -14.524 6.638 14.704 1.00 94.88 97 ASN A C 1
ATOM 747 O O . ASN A 1 97 ? -15.523 6.860 15.384 1.00 94.88 97 ASN A O 1
ATOM 751 N N . VAL A 1 98 ? -14.313 5.446 14.139 1.00 93.62 98 VAL A N 1
ATOM 752 C CA . VAL A 1 98 ? -15.266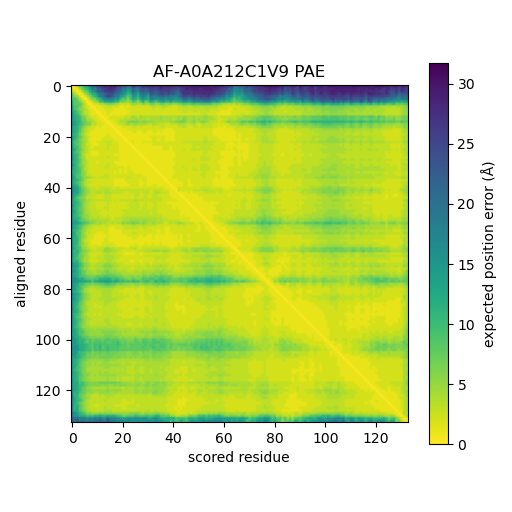 4.328 14.227 1.00 93.62 98 VAL A CA 1
ATOM 753 C C . VAL A 1 98 ? -15.438 3.830 15.658 1.00 93.62 98 VAL A C 1
ATOM 755 O O . VAL A 1 98 ? -16.568 3.593 16.082 1.00 93.62 98 VAL A O 1
ATOM 758 N N . THR A 1 99 ? -14.350 3.724 16.422 1.00 93.88 99 THR A N 1
ATOM 759 C CA . THR A 1 99 ? -14.388 3.285 17.827 1.00 93.88 99 THR A CA 1
ATOM 760 C C . THR A 1 99 ? -15.166 4.234 18.735 1.00 93.88 99 THR A C 1
ATOM 762 O O . THR A 1 99 ? -15.641 3.806 19.775 1.00 93.88 99 THR A O 1
ATOM 765 N N . GLN A 1 100 ? -15.332 5.505 18.353 1.00 93.38 100 GLN A N 1
ATOM 766 C CA . GLN A 1 100 ? -16.151 6.466 19.106 1.00 93.38 100 GLN A CA 1
ATOM 767 C C . GLN A 1 100 ? -17.648 6.373 18.777 1.00 93.38 100 GLN A C 1
ATOM 769 O O . GLN A 1 100 ? -18.473 6.880 19.531 1.00 93.38 100 GLN A O 1
ATOM 774 N N . LYS A 1 101 ? -18.006 5.776 17.635 1.00 90.69 101 LYS A N 1
ATOM 775 C CA . LYS A 1 101 ? -19.380 5.758 17.109 1.00 90.69 101 LYS A CA 1
ATOM 776 C C . LYS A 1 101 ? -20.094 4.426 17.294 1.00 90.69 101 LYS A C 1
ATOM 778 O O . LYS A 1 101 ? -21.321 4.396 17.285 1.00 90.69 101 LYS A O 1
ATOM 783 N N . LEU A 1 102 ? -19.345 3.331 17.385 1.00 89.56 102 LEU A N 1
ATOM 784 C CA . LEU A 1 102 ? -19.891 1.982 17.493 1.00 89.56 102 LEU A CA 1
ATOM 785 C C . LEU A 1 102 ? -19.725 1.423 18.913 1.00 89.56 102 LEU A C 1
ATOM 787 O O . LEU A 1 102 ? -18.774 1.796 19.598 1.00 89.56 102 LEU A O 1
ATOM 791 N N . PRO A 1 103 ? -20.600 0.490 19.333 1.00 90.38 103 PRO A N 1
ATOM 792 C CA . PRO A 1 103 ? -20.450 -0.222 20.600 1.00 90.38 103 PRO A CA 1
ATOM 793 C C . PRO A 1 103 ? -19.106 -0.954 20.710 1.00 90.38 103 PRO A C 1
ATOM 795 O O . PRO A 1 103 ? -18.543 -1.409 19.705 1.00 90.38 103 PRO A O 1
ATOM 798 N N . GLU A 1 104 ? -18.599 -1.099 21.934 1.00 89.25 104 GLU A N 1
ATOM 799 C CA . GLU A 1 104 ? -17.292 -1.703 22.215 1.00 89.25 104 GLU A CA 1
ATOM 800 C C . GLU A 1 104 ? -17.192 -3.140 21.679 1.00 89.25 104 GLU A C 1
ATOM 802 O O . GLU A 1 104 ? -16.175 -3.526 21.097 1.00 89.25 104 GLU A O 1
ATOM 807 N N . GLU A 1 105 ? -18.283 -3.905 21.751 1.00 90.00 105 GLU A N 1
ATOM 808 C CA . GLU A 1 105 ? -18.353 -5.294 21.292 1.00 90.00 105 GLU A CA 1
ATOM 809 C C . GLU A 1 105 ? -18.077 -5.421 19.788 1.00 90.00 105 GLU A C 1
ATOM 811 O O . GLU A 1 105 ? -17.516 -6.418 19.337 1.00 90.00 105 GLU A O 1
ATOM 816 N N . LYS A 1 106 ? -18.417 -4.390 19.001 1.00 88.19 106 LYS A N 1
ATOM 817 C CA . LYS A 1 106 ? -18.189 -4.354 17.547 1.00 88.19 106 LYS A CA 1
ATOM 818 C C . LYS A 1 106 ? -16.821 -3.796 17.156 1.00 88.19 106 LYS A C 1
ATOM 820 O O . LYS A 1 106 ? -16.477 -3.810 15.975 1.00 88.19 106 LYS A O 1
ATOM 825 N N . THR A 1 107 ? -16.041 -3.281 18.108 1.00 93.19 107 THR A N 1
ATOM 826 C CA . THR A 1 107 ? -14.811 -2.526 17.815 1.00 93.19 107 THR A CA 1
ATOM 827 C C . THR A 1 107 ? -13.555 -3.068 18.488 1.00 93.19 107 THR A C 1
ATOM 829 O O . THR A 1 107 ? -12.490 -2.457 18.384 1.00 93.19 107 THR A O 1
ATOM 832 N N . GLN A 1 108 ? -13.624 -4.244 19.114 1.00 94.38 108 GLN A N 1
ATOM 833 C CA . GLN A 1 108 ? -12.480 -4.887 19.775 1.00 94.38 108 GLN A CA 1
ATOM 834 C C . GLN A 1 108 ? -11.256 -5.018 18.849 1.00 94.38 108 GLN A C 1
ATOM 836 O O . GLN A 1 108 ? -10.137 -4.659 19.220 1.00 94.38 108 GLN A O 1
ATOM 841 N N . MET A 1 109 ? -11.470 -5.455 17.604 1.00 95.00 109 MET A N 1
ATOM 842 C CA . MET A 1 109 ? -10.399 -5.575 16.608 1.00 95.00 109 MET A CA 1
ATOM 843 C C . MET A 1 109 ? -9.802 -4.206 16.236 1.00 95.00 109 MET A C 1
ATOM 845 O O . MET A 1 109 ? -8.582 -4.065 16.141 1.00 95.00 109 MET A O 1
ATOM 849 N N . TYR A 1 110 ? -10.638 -3.172 16.104 1.00 95.56 110 TYR A N 1
ATOM 850 C CA . TYR A 1 110 ? -10.187 -1.816 15.775 1.00 95.56 110 TYR A CA 1
ATOM 851 C C . TYR A 1 110 ? -9.317 -1.219 16.884 1.00 95.56 110 TYR A C 1
ATOM 853 O O . TYR A 1 110 ? -8.296 -0.603 16.585 1.00 95.56 110 TYR A O 1
ATOM 861 N N . HIS A 1 111 ? -9.651 -1.462 18.155 1.00 95.62 111 HIS A N 1
ATOM 862 C CA . HIS A 1 111 ? -8.820 -1.055 19.291 1.00 95.62 111 HIS A CA 1
ATOM 863 C C . HIS A 1 111 ? -7.438 -1.720 19.266 1.00 95.62 111 HIS A C 1
ATOM 865 O O . HIS A 1 111 ? -6.422 -1.051 19.476 1.00 95.62 111 HIS A O 1
ATOM 871 N N . ALA A 1 112 ? -7.374 -3.018 18.951 1.00 96.62 112 ALA A N 1
ATOM 872 C CA . ALA A 1 112 ? -6.103 -3.727 18.816 1.00 96.62 112 ALA A CA 1
ATOM 873 C C . ALA A 1 112 ? -5.246 -3.153 17.672 1.00 96.62 112 ALA A C 1
ATOM 875 O O . ALA A 1 112 ? -4.051 -2.900 17.856 1.00 96.62 112 ALA A O 1
ATOM 876 N N . LEU A 1 113 ? -5.855 -2.873 16.513 1.00 96.31 113 LEU A N 1
ATOM 877 C CA . LEU A 1 113 ? -5.168 -2.223 15.395 1.00 96.31 113 LEU A CA 1
ATOM 878 C C . LEU A 1 113 ? -4.681 -0.817 15.756 1.00 96.31 113 LEU A C 1
ATOM 880 O O . LEU A 1 113 ? -3.529 -0.490 15.480 1.00 96.31 113 LEU A O 1
ATOM 884 N N . LEU A 1 114 ? -5.508 0.003 16.410 1.00 96.56 114 LEU A N 1
ATOM 885 C CA . LEU A 1 114 ? -5.131 1.348 16.855 1.00 96.56 114 LEU A CA 1
ATOM 886 C C . LEU A 1 114 ? -3.932 1.329 17.799 1.00 96.56 114 LEU A C 1
ATOM 888 O O . LEU A 1 114 ? -3.028 2.155 17.655 1.00 96.56 114 LEU A O 1
ATOM 892 N N . LYS A 1 115 ? -3.891 0.369 18.729 1.00 96.81 115 LYS A N 1
ATOM 893 C CA . LYS A 1 115 ? -2.760 0.188 19.643 1.00 96.81 115 LYS A CA 1
ATOM 894 C C . LYS A 1 115 ? -1.462 -0.054 18.874 1.00 96.81 115 LYS A C 1
ATOM 896 O O . LYS A 1 115 ? -0.468 0.619 19.137 1.00 96.81 115 LYS A O 1
ATOM 901 N N . HIS A 1 116 ? -1.472 -0.964 17.898 1.00 96.69 116 HIS A N 1
ATOM 902 C CA . HIS A 1 116 ? -0.290 -1.242 17.078 1.00 96.69 116 HIS A CA 1
ATOM 903 C C . HIS A 1 116 ? 0.062 -0.078 16.142 1.00 96.69 116 HIS A C 1
ATOM 905 O O . HIS A 1 116 ? 1.228 0.289 16.034 1.00 96.69 116 HIS A O 1
ATOM 911 N N . LEU A 1 117 ? -0.921 0.576 15.521 1.00 96.06 117 LEU A N 1
ATOM 912 C CA . LEU A 1 117 ? -0.694 1.757 14.679 1.00 96.06 117 LEU A CA 1
ATOM 913 C C . LEU A 1 117 ? -0.158 2.958 15.475 1.00 96.06 117 LEU A C 1
ATOM 915 O O . LEU A 1 117 ? 0.514 3.822 14.909 1.00 96.06 117 LEU A O 1
ATOM 919 N N . GLY A 1 118 ? -0.430 3.019 16.781 1.00 93.88 118 GLY A N 1
ATOM 920 C CA . GLY A 1 118 ? 0.115 4.023 17.691 1.00 93.88 118 GLY A CA 1
ATOM 921 C C . GLY A 1 118 ? 1.630 3.925 17.870 1.00 93.88 118 GLY A C 1
ATOM 922 O O . GLY A 1 118 ? 2.289 4.958 17.979 1.00 93.88 118 GLY A O 1
ATOM 923 N N . THR A 1 119 ? 2.182 2.710 17.846 1.00 96.00 119 THR A N 1
ATOM 924 C CA . THR A 1 119 ? 3.619 2.444 18.039 1.00 96.00 119 THR A CA 1
ATOM 925 C C . THR A 1 119 ? 4.359 2.127 16.738 1.00 96.00 119 THR A C 1
ATOM 927 O O . THR A 1 119 ? 5.589 2.118 16.712 1.00 96.00 119 THR A O 1
ATOM 930 N N . LEU A 1 120 ? 3.635 1.893 15.641 1.00 95.56 120 LEU A N 1
ATOM 931 C CA . LEU A 1 120 ? 4.215 1.555 14.347 1.00 95.56 120 LEU A CA 1
ATOM 932 C C . LEU A 1 120 ? 4.894 2.767 13.698 1.00 95.56 120 LEU A C 1
ATOM 934 O O . LEU A 1 120 ? 4.230 3.645 13.140 1.00 95.56 120 LEU A O 1
ATOM 938 N N . ALA A 1 121 ? 6.228 2.763 13.729 1.00 95.69 121 ALA A N 1
ATOM 939 C CA . ALA A 1 121 ? 7.112 3.727 13.073 1.00 95.69 121 ALA A CA 1
ATOM 940 C C . ALA A 1 121 ? 6.827 5.209 13.420 1.00 95.69 121 ALA A C 1
ATOM 942 O O . ALA A 1 121 ? 6.117 5.541 14.370 1.00 95.69 121 ALA A O 1
ATOM 943 N N . GLY A 1 122 ? 7.431 6.129 12.662 1.00 96.75 122 GLY A N 1
ATOM 944 C CA . GLY A 1 122 ? 7.159 7.565 12.750 1.00 96.75 122 GLY A CA 1
ATOM 945 C C . GLY A 1 122 ? 5.993 8.009 11.851 1.00 96.75 122 GLY A C 1
ATOM 946 O O . GLY A 1 122 ? 5.605 7.276 10.933 1.00 96.75 122 GLY A O 1
ATOM 947 N N . PRO A 1 123 ? 5.451 9.226 12.052 1.00 96.19 123 PRO A N 1
ATOM 948 C CA . PRO A 1 123 ? 4.411 9.797 11.192 1.00 96.19 123 PRO A CA 1
ATOM 949 C C . PRO A 1 123 ? 4.767 9.790 9.699 1.00 96.19 123 PRO A C 1
ATOM 951 O O . PRO A 1 123 ? 3.901 9.547 8.868 1.00 96.19 123 PRO A O 1
ATOM 954 N N . GLN A 1 124 ? 6.033 10.007 9.346 1.00 96.88 124 GLN A N 1
ATOM 955 C CA . GLN A 1 124 ? 6.519 10.034 7.964 1.00 96.88 124 GLN A CA 1
ATOM 956 C C . GLN A 1 124 ? 6.284 8.686 7.272 1.00 96.88 124 GLN A C 1
ATOM 958 O O . GLN A 1 124 ? 5.715 8.635 6.186 1.00 96.88 124 GLN A O 1
ATOM 963 N N . ILE A 1 125 ? 6.642 7.587 7.944 1.00 96.50 125 ILE A N 1
ATOM 964 C CA . ILE A 1 125 ? 6.417 6.234 7.427 1.00 96.50 125 ILE A CA 1
ATOM 965 C C . ILE A 1 125 ? 4.926 5.932 7.352 1.00 96.50 125 ILE A C 1
ATOM 967 O O . ILE A 1 125 ? 4.477 5.427 6.331 1.00 96.50 125 ILE A O 1
ATOM 971 N N . ARG A 1 126 ? 4.139 6.273 8.380 1.00 96.62 126 ARG A N 1
ATOM 972 C CA . ARG A 1 126 ? 2.691 6.003 8.372 1.00 96.62 126 ARG A CA 1
ATOM 973 C C . ARG A 1 126 ? 1.929 6.764 7.285 1.00 96.62 126 ARG A C 1
ATOM 975 O O . ARG A 1 126 ? 0.932 6.250 6.796 1.00 96.62 126 ARG A O 1
ATOM 982 N N . ASN A 1 127 ? 2.385 7.958 6.906 1.00 96.25 127 ASN A N 1
ATOM 983 C CA . ASN A 1 127 ? 1.778 8.727 5.817 1.00 96.25 127 ASN A CA 1
ATOM 984 C C . ASN A 1 127 ? 2.096 8.152 4.428 1.00 96.25 127 ASN A C 1
ATOM 986 O O . ASN A 1 127 ? 1.313 8.356 3.507 1.00 96.25 127 ASN A O 1
ATOM 990 N N . MET A 1 128 ? 3.219 7.443 4.273 1.00 95.56 128 MET A N 1
ATOM 991 C CA . MET A 1 128 ? 3.616 6.840 2.994 1.00 95.56 128 MET A CA 1
ATOM 992 C C . MET A 1 128 ? 3.188 5.376 2.869 1.00 95.56 128 MET A C 1
ATOM 994 O O . MET A 1 128 ? 2.741 4.952 1.809 1.00 95.56 128 MET A O 1
ATOM 998 N N . ALA A 1 129 ? 3.351 4.586 3.929 1.00 95.25 129 ALA A N 1
ATOM 999 C CA . ALA A 1 129 ? 3.025 3.169 3.938 1.00 95.25 129 ALA A CA 1
ATOM 1000 C C . ALA A 1 129 ? 1.517 2.959 3.772 1.00 95.25 129 ALA A C 1
ATOM 1002 O O . ALA A 1 129 ? 0.718 3.643 4.412 1.00 95.25 129 ALA A O 1
ATOM 1003 N N . VAL A 1 130 ? 1.154 1.985 2.944 1.00 92.75 130 VAL A N 1
ATOM 1004 C CA . VAL A 1 130 ? -0.229 1.593 2.650 1.00 92.75 130 VAL A CA 1
ATOM 1005 C C . VAL A 1 130 ? -0.462 0.143 3.082 1.00 92.75 130 VAL A C 1
ATOM 1007 O O . VAL A 1 130 ? 0.484 -0.549 3.459 1.00 92.75 130 VAL A O 1
ATOM 1010 N N . CYS A 1 131 ? -1.707 -0.328 3.036 1.00 78.62 131 CYS A N 1
ATOM 1011 C CA . CYS A 1 131 ? -2.076 -1.660 3.523 1.00 78.62 131 CYS A CA 1
ATOM 1012 C C . CYS A 1 131 ? -1.587 -2.838 2.661 1.00 78.62 131 CYS A C 1
ATOM 1014 O O . CYS A 1 131 ? -1.600 -3.968 3.148 1.00 78.62 131 CYS A O 1
ATOM 1016 N N . ILE A 1 132 ? -1.167 -2.613 1.411 1.00 68.50 132 ILE A N 1
ATOM 1017 C CA . ILE A 1 132 ? -0.720 -3.684 0.504 1.00 68.50 132 ILE A CA 1
ATOM 1018 C C . ILE A 1 132 ? 0.802 -3.887 0.518 1.00 68.50 132 ILE A C 1
ATOM 1020 O O . ILE A 1 132 ? 1.569 -2.935 0.690 1.00 68.50 132 ILE A O 1
ATOM 1024 N N . ARG A 1 133 ? 1.224 -5.137 0.298 1.00 52.09 133 ARG A N 1
ATOM 1025 C CA . ARG A 1 133 ? 2.604 -5.538 0.001 1.00 52.09 133 ARG A CA 1
ATOM 1026 C C . ARG A 1 133 ? 2.681 -6.118 -1.405 1.00 52.09 133 ARG A C 1
ATOM 1028 O O . ARG A 1 133 ? 1.752 -6.871 -1.766 1.00 52.09 133 ARG A O 1
#

Radius of gyration: 17.55 Å; Cα contacts (8 Å, |Δi|>4): 175; chains: 1; bounding box: 44×37×42 Å

Sequence (133 aa):
MAEKKTQKTRIFGSDRMTWISPVTLKELLEAKVKYPQAPVIMGNTSVGPDMKFKGIFHPVIISPDRIEELSIVNYTDNGLILGAAVSLAQVKDILANVTQKLPEEKTQMYHALLKHLGTLAGPQIRNMAVCIR

Solvent-accessible surface area (backbone atoms only — not comparable to full-atom values): 7765 Å² total; per-residue (Å²): 131,84,76,84,71,84,82,65,65,44,76,49,76,56,100,72,38,36,40,38,29,25,51,45,68,66,52,43,51,53,50,40,68,76,36,70,86,36,53,75,43,78,44,44,74,62,61,48,55,39,39,74,76,67,69,50,80,68,54,41,39,35,33,61,52,90,35,66,81,35,54,40,76,46,84,51,99,91,46,78,48,74,23,49,63,37,21,49,45,56,51,43,56,52,41,61,53,48,57,75,75,47,61,67,90,83,29,58,69,48,53,54,50,44,57,51,58,70,68,51,75,52,73,71,53,23,61,37,30,39,76,64,127

Mean predicted aligned error: 4.59 Å